Protein AF-A0A1K0FXQ1-F1 (afdb_monomer)

Nearest PDB structures (foldseek):
  3g67-assembly1_A  TM=9.877E-01  e=1.978E-03  Thermotoga maritima
  8c5v-assembly1_I  TM=9.352E-01  e=8.259E-03  Escherichia coli
  3zx6-assembly1_A  TM=5.669E-01  e=1.463E-02  Archaeoglobus fulgidus DSM 4304
  3ja6-assembly1_I  TM=4.164E-01  e=3.504E-03  Escherichia coli
  3ja6-assembly1_H  TM=3.607E-01  e=2.451E-03  Escherichia coli

Structure (mmCIF, N/CA/C/O backbone):
data_AF-A0A1K0FXQ1-F1
#
_entry.id   AF-A0A1K0FXQ1-F1
#
loop_
_atom_site.group_PDB
_atom_site.id
_atom_site.type_symbol
_atom_site.label_atom_id
_atom_site.label_alt_id
_atom_site.label_comp_id
_atom_site.label_asym_id
_atom_site.label_entity_id
_atom_site.label_seq_id
_atom_site.pdbx_PDB_ins_code
_atom_site.Cartn_x
_atom_site.Cartn_y
_atom_site.Cartn_z
_atom_site.occupancy
_atom_site.B_iso_or_equiv
_atom_site.auth_seq_id
_atom_site.auth_comp_id
_atom_site.auth_asym_id
_atom_site.auth_atom_id
_atom_site.pdbx_PDB_model_num
ATOM 1 N N . MET A 1 1 ? -37.624 -3.692 43.901 1.00 57.88 1 MET A N 1
ATOM 2 C CA . MET A 1 1 ? -38.417 -2.688 44.657 1.00 57.88 1 MET A CA 1
ATOM 3 C C . MET A 1 1 ? -39.435 -3.292 45.643 1.00 57.88 1 MET A C 1
ATOM 5 O O . MET A 1 1 ? -40.370 -2.612 46.039 1.00 57.88 1 MET A O 1
ATOM 9 N N . GLN A 1 2 ? -39.241 -4.526 46.125 1.00 66.94 2 GLN A N 1
ATOM 10 C CA . GLN A 1 2 ? -40.142 -5.148 47.111 1.00 66.94 2 GLN A CA 1
ATOM 11 C C . GLN A 1 2 ? -39.728 -4.839 48.566 1.00 66.94 2 GLN A C 1
ATOM 13 O O . GLN A 1 2 ? -40.579 -4.736 49.443 1.00 66.94 2 GLN A O 1
ATOM 18 N N . ILE A 1 3 ? -38.431 -4.598 48.806 1.00 70.50 3 ILE A N 1
ATOM 19 C CA . ILE A 1 3 ? -37.853 -4.360 50.142 1.00 70.50 3 ILE A CA 1
ATOM 20 C C . ILE A 1 3 ? -38.317 -3.025 50.752 1.00 70.50 3 ILE A C 1
ATOM 22 O O . ILE A 1 3 ? -38.667 -2.984 51.924 1.00 70.50 3 ILE A O 1
ATOM 26 N N . ASN A 1 4 ? -38.421 -1.953 49.956 1.00 65.31 4 ASN A N 1
ATOM 27 C CA . ASN A 1 4 ? -38.921 -0.654 50.434 1.00 65.31 4 ASN A CA 1
ATOM 28 C C . ASN A 1 4 ? -40.408 -0.712 50.850 1.00 65.31 4 ASN A C 1
ATOM 30 O O . ASN A 1 4 ? -40.811 -0.063 51.811 1.00 65.31 4 ASN A O 1
ATOM 34 N N . LEU A 1 5 ? -41.215 -1.526 50.158 1.00 73.44 5 LEU A N 1
ATOM 35 C CA . LEU A 1 5 ? -42.615 -1.786 50.522 1.00 73.44 5 LEU A CA 1
ATOM 36 C C . LEU A 1 5 ? -42.730 -2.660 51.781 1.00 73.44 5 LEU A C 1
ATOM 38 O O . LEU A 1 5 ? -43.604 -2.420 52.611 1.00 73.44 5 LEU A O 1
ATOM 42 N N . LEU A 1 6 ? -41.831 -3.634 51.955 1.00 71.94 6 LEU A N 1
ATOM 43 C CA . LEU A 1 6 ? -41.759 -4.458 53.166 1.00 71.94 6 LEU A CA 1
ATOM 44 C C . LEU A 1 6 ? -41.367 -3.633 54.401 1.00 71.94 6 LEU A C 1
ATOM 46 O O . LEU A 1 6 ? -41.993 -3.769 55.449 1.00 71.94 6 LEU A O 1
ATOM 50 N N . ALA A 1 7 ? -40.374 -2.750 54.262 1.00 69.88 7 ALA A N 1
ATOM 51 C CA . ALA A 1 7 ? -39.930 -1.865 55.335 1.00 69.88 7 ALA A CA 1
ATOM 52 C C . ALA A 1 7 ? -41.031 -0.876 55.752 1.00 69.88 7 ALA A C 1
ATOM 54 O O . ALA A 1 7 ? -41.249 -0.667 56.941 1.00 69.88 7 ALA A O 1
ATOM 55 N N . LEU A 1 8 ? -41.790 -0.337 54.789 1.00 70.38 8 LEU A N 1
ATOM 56 C CA . LEU A 1 8 ? -42.931 0.540 55.064 1.00 70.38 8 LEU A CA 1
ATOM 57 C C . LEU A 1 8 ? -44.048 -0.182 55.838 1.00 70.38 8 LEU A C 1
ATOM 59 O O . LEU A 1 8 ? -44.554 0.358 56.821 1.00 70.38 8 LEU A O 1
ATOM 63 N N . ASN A 1 9 ? -44.400 -1.409 55.441 1.00 75.38 9 ASN A N 1
ATOM 64 C CA . ASN A 1 9 ? -45.374 -2.227 56.174 1.00 75.38 9 ASN A CA 1
ATOM 65 C C . ASN A 1 9 ? -44.889 -2.562 57.593 1.00 75.38 9 ASN A C 1
ATOM 67 O O . ASN A 1 9 ? -45.678 -2.517 58.533 1.00 75.38 9 ASN A O 1
ATOM 71 N N . ALA A 1 10 ? -43.590 -2.821 57.775 1.00 75.50 10 ALA A N 1
ATOM 72 C CA . ALA A 1 10 ? -43.004 -3.037 59.096 1.00 75.50 10 ALA A CA 1
ATOM 73 C C . ALA A 1 10 ? -43.068 -1.776 59.977 1.00 75.50 10 ALA A C 1
ATOM 75 O O . ALA A 1 10 ? -43.358 -1.877 61.168 1.00 75.50 10 ALA A O 1
ATOM 76 N N . THR A 1 11 ? -42.868 -0.580 59.409 1.00 72.50 11 THR A N 1
ATOM 77 C CA . THR A 1 11 ? -43.041 0.694 60.128 1.00 72.50 11 THR A CA 1
ATOM 78 C C . THR A 1 11 ? -44.494 0.911 60.568 1.00 72.50 11 THR A C 1
ATOM 80 O O . THR A 1 11 ? -44.731 1.336 61.699 1.00 72.50 11 THR A O 1
ATOM 83 N N . ILE A 1 12 ? -45.468 0.582 59.711 1.00 76.31 12 ILE A N 1
ATOM 84 C CA . ILE A 1 12 ? -46.906 0.688 60.018 1.00 76.31 12 ILE A CA 1
ATOM 85 C C . ILE A 1 12 ? -47.295 -0.269 61.153 1.00 76.31 12 ILE A C 1
ATOM 87 O O . ILE A 1 12 ? -47.936 0.151 62.119 1.00 76.31 12 ILE A O 1
ATOM 91 N N . GLU A 1 13 ? -46.863 -1.530 61.089 1.00 75.81 13 GLU A N 1
ATOM 92 C CA . GLU A 1 13 ? -47.200 -2.522 62.118 1.00 75.81 13 GLU A CA 1
ATOM 93 C C . GLU A 1 13 ? -46.487 -2.232 63.454 1.00 75.81 13 GLU A C 1
ATOM 95 O O . GLU A 1 13 ? -47.050 -2.449 64.526 1.00 75.81 13 GLU A O 1
ATOM 100 N N . SER A 1 14 ? -45.292 -1.630 63.407 1.00 75.75 14 SER A N 1
ATOM 101 C CA . SER A 1 14 ? -44.564 -1.167 64.600 1.00 75.75 14 SER A CA 1
ATOM 102 C C . SER A 1 14 ? -45.274 -0.010 65.309 1.00 75.75 14 SER A C 1
ATOM 104 O O . SER A 1 14 ? -45.338 0.009 66.537 1.00 75.75 14 SER A O 1
ATOM 106 N N . ALA A 1 15 ? -45.853 0.932 64.553 1.00 74.88 15 ALA A N 1
ATOM 107 C CA . ALA A 1 15 ? -46.640 2.034 65.112 1.00 74.88 15 ALA A CA 1
ATOM 108 C C . ALA A 1 15 ? -47.918 1.535 65.809 1.00 74.88 15 ALA A C 1
ATOM 110 O O . ALA A 1 15 ? -48.363 2.115 66.799 1.00 74.88 15 ALA A O 1
ATOM 111 N N . ARG A 1 16 ? -48.480 0.421 65.327 1.00 79.06 16 ARG A N 1
ATOM 112 C CA . ARG A 1 16 ? -49.670 -0.227 65.889 1.00 79.06 16 ARG A CA 1
ATOM 113 C C . ARG A 1 16 ? -49.392 -0.971 67.205 1.00 79.06 16 ARG A C 1
ATOM 115 O O . ARG A 1 16 ? -50.307 -1.124 68.009 1.00 79.06 16 ARG A O 1
ATOM 122 N N . ALA A 1 17 ? -48.147 -1.394 67.443 1.00 79.50 17 ALA A N 1
ATOM 123 C CA . ALA A 1 17 ? -47.717 -2.138 68.634 1.00 79.50 17 ALA A CA 1
ATOM 124 C C . ALA A 1 17 ? -47.301 -1.259 69.841 1.00 79.50 17 ALA A C 1
ATOM 126 O O . ALA A 1 17 ? -47.033 -1.788 70.922 1.00 79.50 17 ALA A O 1
ATOM 127 N N . GLY A 1 18 ? -47.248 0.072 69.696 1.00 75.81 18 GLY A N 1
ATOM 128 C CA . GLY A 1 18 ? -46.920 0.994 70.795 1.00 75.81 18 GLY A CA 1
ATOM 129 C C . GLY A 1 18 ? -45.479 0.851 71.320 1.00 75.81 18 GLY A C 1
ATOM 130 O O . GLY A 1 18 ? -44.543 0.691 70.541 1.00 75.81 18 GLY A O 1
ATOM 131 N N . GLU A 1 19 ? -45.278 0.907 72.645 1.00 73.25 19 GLU A N 1
ATOM 132 C CA . GLU A 1 19 ? -43.952 0.803 73.301 1.00 73.25 19 GLU A CA 1
ATOM 133 C C . GLU A 1 19 ? -43.181 -0.478 72.924 1.00 73.25 19 GLU A C 1
ATOM 135 O O . GLU A 1 19 ? -41.965 -0.430 72.741 1.00 73.25 19 GLU A O 1
ATOM 140 N N . ALA A 1 20 ? -43.880 -1.602 72.722 1.00 71.12 20 ALA A N 1
ATOM 141 C CA . ALA A 1 20 ? -43.274 -2.881 72.340 1.00 71.12 20 ALA A CA 1
ATOM 142 C C . ALA A 1 20 ? -42.724 -2.895 70.895 1.00 71.12 20 ALA A C 1
ATOM 144 O O . ALA A 1 20 ? -41.874 -3.721 70.566 1.00 71.12 20 ALA A O 1
ATOM 145 N N . GLY A 1 21 ? -43.180 -1.977 70.032 1.00 76.44 21 GLY A N 1
ATOM 146 C CA . GLY A 1 21 ? -42.799 -1.890 68.617 1.00 76.44 21 GLY A CA 1
ATOM 147 C C . GLY A 1 21 ? -41.579 -1.012 68.323 1.00 76.44 21 GLY A C 1
ATOM 148 O O . GLY A 1 21 ? -41.099 -1.007 67.190 1.00 76.44 21 GLY A O 1
ATOM 149 N N . LYS A 1 22 ? -41.038 -0.281 69.311 1.00 78.31 22 LYS A N 1
ATOM 150 C CA . LYS A 1 22 ? -39.928 0.673 69.099 1.00 78.31 22 LYS A CA 1
ATOM 151 C C . LYS A 1 22 ? -38.672 0.026 68.501 1.00 78.31 22 LYS A C 1
ATOM 153 O O . LYS A 1 22 ? -38.066 0.610 67.611 1.00 78.31 22 LYS A O 1
ATOM 158 N N . GLY A 1 23 ? -38.311 -1.184 68.937 1.00 81.56 23 GLY A N 1
ATOM 159 C CA . GLY A 1 23 ? -37.171 -1.923 68.375 1.00 81.56 23 GLY A CA 1
ATOM 160 C C . GLY A 1 23 ? -37.392 -2.349 66.919 1.00 81.56 23 GLY A C 1
ATOM 161 O O . GLY A 1 23 ? -36.501 -2.202 66.089 1.00 81.56 23 GLY A O 1
ATOM 162 N N . PHE A 1 24 ? -38.608 -2.791 66.580 1.00 81.56 24 PHE A N 1
ATOM 163 C CA . PHE A 1 24 ? -38.982 -3.127 65.202 1.00 81.56 24 PHE A CA 1
ATOM 164 C C . PHE A 1 24 ? -39.010 -1.896 64.286 1.00 81.56 24 PHE A C 1
ATOM 166 O O . PHE A 1 24 ? -38.617 -1.995 63.125 1.00 81.56 24 PHE A O 1
ATOM 173 N N . ALA A 1 25 ? -39.398 -0.729 64.807 1.00 80.25 25 ALA A N 1
ATOM 174 C CA . ALA A 1 25 ? -39.376 0.522 64.055 1.00 80.25 25 ALA A CA 1
ATOM 175 C C . ALA A 1 25 ? -37.948 0.954 63.669 1.00 80.25 25 ALA A C 1
ATOM 177 O O . ALA A 1 25 ? -37.746 1.422 62.550 1.00 80.25 25 ALA A O 1
ATOM 178 N N . VAL A 1 26 ? -36.962 0.763 64.558 1.00 84.56 26 VAL A N 1
ATOM 179 C CA . VAL A 1 26 ? -35.542 1.060 64.275 1.00 84.56 26 VAL A CA 1
ATOM 180 C C . VAL A 1 26 ? -35.000 0.131 63.190 1.00 84.56 26 VAL A C 1
ATOM 182 O O . VAL A 1 26 ? -34.473 0.610 62.189 1.00 84.56 26 VAL A O 1
ATOM 185 N N . VAL A 1 27 ? -35.223 -1.180 63.324 1.00 85.94 27 VAL A N 1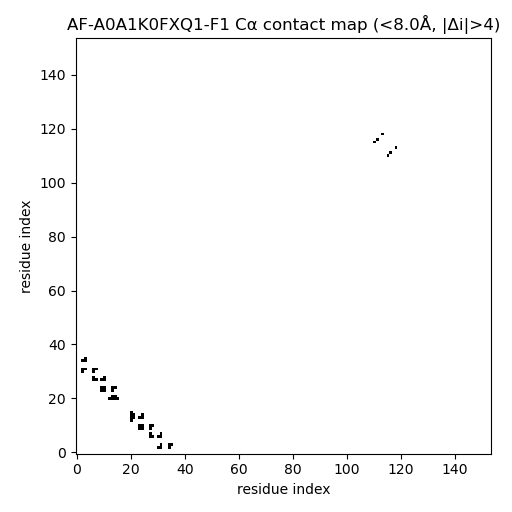
ATOM 186 C CA . VAL A 1 27 ? -34.780 -2.171 62.327 1.00 85.94 27 VAL A CA 1
ATOM 187 C C . VAL A 1 27 ? -35.447 -1.930 60.967 1.00 85.94 27 VAL A C 1
ATOM 189 O O . VAL A 1 27 ? -34.799 -2.028 59.929 1.00 85.94 27 VAL A O 1
ATOM 192 N N . ALA A 1 28 ? -36.731 -1.560 60.939 1.00 83.81 28 ALA A N 1
ATOM 193 C CA . ALA A 1 28 ? -37.415 -1.200 59.695 1.00 83.81 28 ALA A CA 1
ATOM 194 C C . ALA A 1 28 ? -36.804 0.049 59.028 1.00 83.81 28 ALA A C 1
ATOM 196 O O . ALA A 1 28 ? -36.741 0.117 57.799 1.00 83.81 28 ALA A O 1
ATOM 197 N N . GLY A 1 29 ? -36.338 1.018 59.825 1.00 85.25 29 GLY A N 1
ATOM 198 C CA . GLY A 1 29 ? -35.603 2.193 59.355 1.00 85.25 29 GLY A CA 1
ATOM 199 C C . GLY A 1 29 ? -34.253 1.833 58.731 1.00 85.25 29 GLY A C 1
ATOM 200 O O . GLY A 1 29 ? -34.004 2.207 57.587 1.00 85.25 29 GLY A O 1
ATOM 201 N N . GLU A 1 30 ? -33.439 1.034 59.425 1.00 86.06 30 GLU A N 1
ATOM 202 C CA . GLU A 1 30 ? -32.137 0.563 58.923 1.00 86.06 30 GLU A CA 1
ATOM 203 C C . GLU A 1 30 ? -32.282 -0.271 57.642 1.00 86.06 30 GLU A C 1
ATOM 205 O O . GLU A 1 30 ? -31.549 -0.071 56.676 1.00 86.06 30 GLU A O 1
ATOM 210 N N . VAL A 1 31 ? -33.277 -1.165 57.576 1.00 88.62 31 VAL A N 1
ATOM 211 C CA . VAL A 1 31 ? -33.562 -1.955 56.364 1.00 88.62 31 VAL A CA 1
ATOM 212 C C . VAL A 1 31 ? -33.968 -1.053 55.196 1.00 88.62 31 VAL A C 1
ATOM 214 O O . VAL A 1 31 ? -33.604 -1.321 54.049 1.00 88.62 31 VAL A O 1
ATOM 217 N N . LYS A 1 32 ? -34.713 0.027 55.460 1.00 83.62 32 LYS A N 1
ATOM 218 C CA . LYS A 1 32 ? -35.093 1.003 54.434 1.00 83.62 32 LYS A CA 1
ATOM 219 C C . LYS A 1 32 ? -33.883 1.787 53.926 1.00 83.62 32 LYS A C 1
ATOM 221 O O . LYS A 1 32 ? -33.754 1.941 52.712 1.00 83.62 32 LYS A O 1
ATOM 226 N N . GLU A 1 33 ? -33.015 2.259 54.816 1.00 88.81 33 GLU A N 1
ATOM 227 C CA . GLU A 1 33 ? -31.773 2.946 54.441 1.00 88.81 33 GLU A CA 1
ATOM 228 C C . GLU A 1 33 ? -30.855 2.032 53.628 1.00 88.81 33 GLU A C 1
ATOM 230 O O . GLU A 1 33 ? -30.458 2.401 52.522 1.00 88.81 33 GLU A O 1
ATOM 235 N N . LEU A 1 34 ? -30.629 0.798 54.086 1.00 91.75 34 LEU A N 1
ATOM 236 C CA . LEU A 1 34 ? -29.814 -0.183 53.369 1.00 91.75 34 LEU A CA 1
ATOM 237 C C . LEU A 1 34 ? -30.390 -0.500 51.979 1.00 91.75 34 LEU A C 1
ATOM 239 O O . LEU A 1 34 ? -29.653 -0.635 51.000 1.00 91.75 34 LEU A O 1
ATOM 243 N N . ALA A 1 35 ? -31.718 -0.584 51.855 1.00 87.94 35 ALA A N 1
ATOM 244 C CA . ALA A 1 35 ? -32.376 -0.781 50.567 1.00 87.94 35 ALA A CA 1
ATOM 245 C C . ALA A 1 35 ? -32.198 0.421 49.624 1.00 87.94 35 ALA A C 1
ATOM 247 O O . ALA A 1 35 ? -32.049 0.230 48.415 1.00 87.94 35 ALA A O 1
ATOM 248 N N . GLN A 1 36 ? -32.214 1.649 50.152 1.00 89.56 36 GLN A N 1
ATOM 249 C CA . GLN A 1 36 ? -31.959 2.865 49.374 1.00 89.56 36 GLN A CA 1
ATOM 250 C C . GLN A 1 36 ? -30.496 2.958 48.929 1.00 89.56 36 GLN A C 1
ATOM 252 O O . GLN A 1 36 ? -30.235 3.304 47.776 1.00 89.56 36 GLN A O 1
ATOM 257 N N . GLU A 1 37 ? -29.555 2.609 49.803 1.00 94.31 37 GLU A N 1
ATOM 258 C CA . GLU A 1 37 ? -28.127 2.556 49.486 1.00 94.31 37 GLU A CA 1
ATOM 259 C C . GLU A 1 37 ? -27.835 1.494 48.420 1.00 94.31 37 GLU A C 1
ATOM 261 O O . GLU A 1 37 ? -27.213 1.790 47.402 1.00 94.31 37 GLU A O 1
ATOM 266 N N . THR A 1 38 ? -28.406 0.296 48.573 1.00 92.94 38 THR A N 1
ATOM 267 C CA . THR A 1 38 ? -28.309 -0.779 47.573 1.00 92.94 38 THR A CA 1
ATOM 268 C C . THR A 1 38 ? -28.879 -0.339 46.222 1.00 92.94 38 THR A C 1
ATOM 270 O O . THR A 1 38 ? -28.297 -0.628 45.175 1.00 92.94 38 THR A O 1
ATOM 273 N N . ALA A 1 39 ? -30.009 0.378 46.216 1.00 91.88 39 ALA A N 1
ATOM 274 C CA . ALA A 1 39 ? -30.616 0.886 44.987 1.00 91.88 39 ALA A CA 1
ATOM 275 C C . ALA A 1 39 ? -29.728 1.925 44.284 1.00 91.88 39 ALA A C 1
ATOM 277 O O . ALA A 1 39 ? -29.606 1.875 43.061 1.00 91.88 39 ALA A O 1
ATOM 278 N N . ARG A 1 40 ? -29.082 2.825 45.040 1.00 94.50 40 ARG A N 1
ATOM 279 C CA . ARG A 1 40 ? -28.104 3.780 44.492 1.00 94.50 40 ARG A CA 1
ATOM 280 C C . ARG A 1 40 ? -26.883 3.072 43.922 1.00 94.50 40 ARG A C 1
ATOM 282 O O . ARG A 1 40 ? -26.588 3.265 42.752 1.00 94.50 40 ARG A O 1
ATOM 289 N N . ALA A 1 41 ? -26.259 2.182 44.692 1.00 95.88 41 ALA A N 1
ATOM 290 C CA . ALA A 1 41 ? -25.105 1.416 44.227 1.00 95.88 41 ALA A CA 1
ATOM 291 C C . ALA A 1 41 ? -25.428 0.608 42.956 1.00 95.88 41 ALA A C 1
ATOM 293 O O . ALA A 1 41 ? -24.632 0.558 42.024 1.00 95.88 41 ALA A O 1
ATOM 294 N N . THR A 1 42 ? -26.630 0.025 42.875 1.00 96.06 42 THR A N 1
ATOM 295 C CA . THR A 1 42 ? -27.089 -0.674 41.664 1.00 96.06 42 THR A CA 1
ATOM 296 C C . THR A 1 42 ? -27.228 0.282 40.477 1.00 96.06 42 THR A C 1
ATOM 298 O O . THR A 1 42 ? -26.836 -0.072 39.367 1.00 96.06 42 THR A O 1
ATOM 301 N N . ALA A 1 43 ? -27.769 1.486 40.685 1.00 96.31 43 ALA A N 1
ATOM 302 C CA . ALA A 1 43 ? -27.887 2.492 39.630 1.00 96.31 43 ALA A CA 1
ATOM 303 C C . ALA A 1 43 ? -26.512 2.950 39.117 1.00 96.31 43 ALA A C 1
ATOM 305 O O . ALA A 1 43 ? -26.324 3.062 37.906 1.00 96.31 43 ALA A O 1
ATOM 306 N N . ASP A 1 44 ? -25.545 3.130 40.018 1.00 97.94 44 ASP A N 1
ATOM 307 C CA . ASP A 1 44 ? -24.171 3.497 39.668 1.00 97.94 44 ASP A CA 1
ATOM 308 C C . ASP A 1 44 ? -23.483 2.383 38.864 1.00 97.94 44 ASP A C 1
ATOM 310 O O . ASP A 1 44 ? -22.875 2.652 37.827 1.00 97.94 44 ASP A O 1
ATOM 314 N N . ILE A 1 45 ? -23.653 1.117 39.268 1.00 97.69 45 ILE A N 1
ATOM 315 C CA . ILE A 1 45 ? -23.151 -0.043 38.514 1.00 97.69 45 ILE A CA 1
ATOM 316 C C . ILE A 1 45 ? -23.760 -0.079 37.109 1.00 97.69 45 ILE A C 1
ATOM 318 O O . ILE A 1 45 ? -23.038 -0.286 36.136 1.00 97.69 45 ILE A O 1
ATOM 322 N N . VAL A 1 46 ? -25.071 0.145 36.974 1.00 98.12 46 VAL A N 1
ATOM 323 C CA . VAL A 1 46 ? -25.738 0.182 35.661 1.00 98.12 46 VAL A CA 1
ATOM 324 C C . VAL A 1 46 ? -25.168 1.301 34.790 1.00 98.12 46 VAL A C 1
ATOM 326 O O . VAL A 1 46 ? -24.872 1.071 33.618 1.00 98.12 46 VAL A O 1
ATOM 329 N N . ALA A 1 47 ? -24.966 2.495 35.352 1.00 98.12 47 ALA A N 1
ATOM 330 C CA . ALA A 1 47 ? -24.357 3.606 34.628 1.00 98.12 47 ALA A CA 1
ATOM 331 C C . ALA A 1 47 ? -22.936 3.262 34.155 1.00 98.12 47 ALA A C 1
ATOM 333 O O . ALA A 1 47 ? -22.587 3.517 33.002 1.00 98.12 47 ALA A O 1
ATOM 334 N N . GLN A 1 48 ? -22.140 2.621 35.011 1.00 98.31 48 GLN A N 1
ATOM 335 C CA . GLN A 1 48 ? -20.774 2.230 34.683 1.00 98.31 48 GLN A CA 1
ATOM 336 C C . GLN A 1 48 ? -20.716 1.125 33.621 1.00 98.31 48 GLN A C 1
ATOM 338 O O . GLN A 1 48 ? -19.896 1.196 32.708 1.00 98.31 48 GLN A O 1
ATOM 343 N N . VAL A 1 49 ? -21.619 0.143 33.677 1.00 98.25 49 VAL A N 1
ATOM 344 C CA . VAL A 1 49 ? -21.750 -0.889 32.638 1.00 98.25 49 VAL A CA 1
ATOM 345 C C . VAL A 1 49 ? -22.125 -0.267 31.292 1.00 98.25 49 VAL A C 1
ATOM 347 O O . VAL A 1 49 ? -21.519 -0.617 30.281 1.00 98.25 49 VAL A O 1
ATOM 350 N N . ASN A 1 50 ? -23.059 0.687 31.264 1.00 98.50 50 ASN A N 1
ATOM 351 C CA . ASN A 1 50 ? -23.442 1.376 30.028 1.00 98.50 50 ASN A CA 1
ATOM 352 C C . ASN A 1 50 ? -22.273 2.171 29.423 1.00 98.50 50 ASN A C 1
ATOM 354 O O . ASN A 1 50 ? -22.089 2.167 28.203 1.00 98.50 50 ASN A O 1
ATOM 358 N N . ALA A 1 51 ? -21.461 2.823 30.262 1.00 98.44 51 ALA A N 1
ATOM 359 C CA . ALA A 1 51 ? -20.254 3.515 29.815 1.00 98.44 51 ALA A CA 1
ATOM 360 C C . ALA A 1 51 ? -19.240 2.533 29.204 1.00 98.44 51 ALA A C 1
ATOM 362 O O . ALA A 1 51 ? -18.810 2.726 28.071 1.00 98.44 51 ALA A O 1
ATOM 363 N N . ILE A 1 52 ? -18.954 1.419 29.890 1.00 98.19 52 ILE A N 1
ATOM 364 C CA . ILE A 1 52 ? -18.054 0.366 29.386 1.00 98.19 52 ILE A CA 1
ATOM 365 C C . ILE A 1 52 ? -18.547 -0.193 28.046 1.00 98.19 52 ILE A C 1
ATOM 367 O O . ILE A 1 52 ? -17.749 -0.403 27.134 1.00 98.19 52 ILE A O 1
ATOM 371 N N . GLN A 1 53 ? -19.852 -0.438 27.906 1.00 98.31 53 GLN A N 1
ATOM 372 C CA . GLN A 1 53 ? -20.437 -0.929 26.656 1.00 98.31 53 GLN A CA 1
ATOM 373 C C . GLN A 1 53 ? -20.282 0.080 25.514 1.00 98.31 53 GLN A C 1
ATOM 375 O O . GLN A 1 53 ? -19.937 -0.313 24.401 1.00 98.31 53 GLN A O 1
ATOM 380 N N . THR A 1 54 ? -20.484 1.368 25.798 1.00 98.50 54 THR A N 1
ATOM 381 C CA . THR A 1 54 ? -20.298 2.451 24.822 1.00 98.50 54 THR A CA 1
ATOM 382 C C . THR A 1 54 ? -18.843 2.528 24.364 1.00 98.50 54 THR A C 1
ATOM 384 O O . THR A 1 54 ? -18.574 2.507 23.163 1.00 98.50 54 THR A O 1
ATOM 387 N N . ASP A 1 55 ? -17.900 2.525 25.308 1.00 98.38 55 ASP A N 1
ATOM 388 C CA . ASP A 1 55 ? -16.465 2.574 25.012 1.00 98.38 55 ASP A CA 1
ATOM 389 C C . ASP A 1 55 ? -16.006 1.335 24.232 1.00 98.38 55 ASP A C 1
ATOM 391 O O . ASP A 1 55 ? -15.220 1.433 23.288 1.00 98.38 55 ASP A O 1
ATOM 395 N N . THR A 1 56 ? -16.546 0.162 24.575 1.00 98.38 56 THR A N 1
ATOM 396 C CA . THR A 1 56 ? -16.278 -1.086 23.848 1.00 98.38 56 THR A CA 1
ATOM 397 C C . THR A 1 56 ? -16.799 -1.010 22.413 1.00 98.38 56 THR A C 1
ATOM 399 O O . THR A 1 56 ? -16.094 -1.420 21.493 1.00 98.38 56 THR A O 1
ATOM 402 N N . GLY A 1 57 ? -17.992 -0.447 22.196 1.00 98.44 57 GLY A N 1
ATOM 403 C CA . GLY A 1 57 ? -18.534 -0.209 20.856 1.00 98.44 57 GLY A CA 1
ATOM 404 C C . GLY A 1 57 ? -17.629 0.700 20.022 1.00 98.44 57 GLY A C 1
ATOM 405 O O . GLY A 1 57 ? -17.250 0.342 18.909 1.00 98.44 57 GLY A O 1
ATOM 406 N N . ALA A 1 58 ? -17.182 1.818 20.598 1.00 98.25 58 ALA A N 1
ATOM 407 C CA . ALA A 1 58 ? -16.251 2.731 19.936 1.00 98.25 58 ALA A CA 1
ATOM 408 C C . ALA A 1 58 ? -14.902 2.062 19.596 1.00 98.25 58 ALA A C 1
ATOM 410 O O . ALA A 1 58 ? -14.315 2.330 18.542 1.00 98.25 58 ALA A O 1
ATOM 411 N N . ALA A 1 59 ? -14.411 1.169 20.462 1.00 98.38 59 ALA A N 1
ATOM 412 C CA . ALA A 1 59 ? -13.204 0.389 20.201 1.00 98.38 59 ALA A CA 1
ATOM 413 C C . ALA A 1 59 ? -13.387 -0.588 19.026 1.00 98.38 59 ALA A C 1
ATOM 415 O O . ALA A 1 59 ? -12.503 -0.678 18.172 1.00 98.38 59 ALA A O 1
ATOM 416 N N . VAL A 1 60 ? -14.534 -1.274 18.945 1.00 98.56 60 VAL A N 1
ATOM 417 C CA . VAL A 1 60 ? -14.870 -2.166 17.821 1.00 98.56 60 VAL A CA 1
ATOM 418 C C . VAL A 1 60 ? -14.909 -1.391 16.505 1.00 98.56 60 VAL A C 1
ATOM 420 O O . VAL A 1 60 ? -14.228 -1.784 15.561 1.00 98.56 60 VAL A O 1
ATOM 423 N N . GLU A 1 61 ? -15.587 -0.242 16.458 1.00 98.50 61 GLU A N 1
ATOM 424 C CA . GLU A 1 61 ? -15.595 0.618 15.264 1.00 98.50 61 GLU A CA 1
ATOM 425 C C . GLU A 1 61 ? -14.180 1.078 14.872 1.00 98.50 61 GLU A C 1
ATOM 427 O O . GLU A 1 61 ? -13.841 1.192 13.692 1.00 98.50 61 GLU A O 1
ATOM 432 N N . GLY A 1 62 ? -13.324 1.353 15.861 1.00 98.50 62 GLY A N 1
ATOM 433 C CA . GLY A 1 62 ? -11.914 1.665 15.635 1.00 98.50 62 GLY A CA 1
ATOM 434 C C . GLY A 1 62 ? -11.160 0.524 14.952 1.00 98.50 62 GLY A C 1
ATOM 435 O O . GLY A 1 62 ? -10.433 0.763 13.986 1.00 98.50 62 GLY A O 1
ATOM 436 N N . ILE A 1 63 ? -11.364 -0.709 15.415 1.00 98.06 63 ILE A N 1
ATOM 437 C CA . ILE A 1 63 ? -10.756 -1.913 14.835 1.00 98.06 63 ILE A CA 1
ATOM 438 C C . ILE A 1 63 ? -11.271 -2.156 13.411 1.00 98.06 63 ILE A C 1
ATOM 440 O O . ILE A 1 63 ? -10.473 -2.464 12.527 1.00 98.06 63 ILE A O 1
ATOM 444 N N . GLU A 1 64 ? -12.565 -1.964 13.155 1.00 98.50 64 GLU A N 1
ATOM 445 C CA . GLU A 1 64 ? -13.144 -2.095 11.812 1.00 98.50 64 GLU A CA 1
ATOM 446 C C . GLU A 1 64 ? -12.522 -1.102 10.822 1.00 98.50 64 GLU A C 1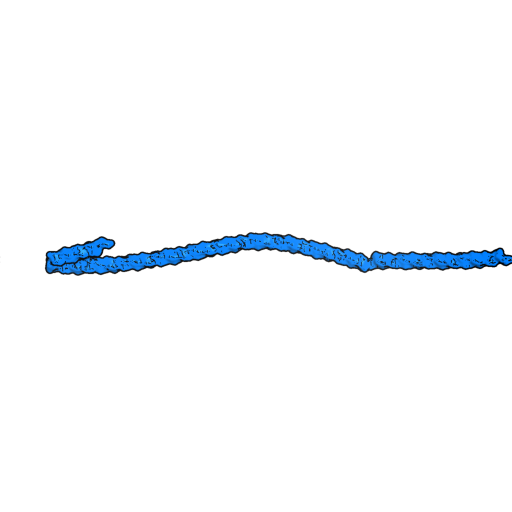
ATOM 448 O O . GLU A 1 64 ? -12.137 -1.486 9.714 1.00 98.50 64 GLU A O 1
ATOM 453 N N . ARG A 1 65 ? -12.327 0.159 11.237 1.00 98.44 65 ARG A N 1
ATOM 454 C CA . ARG A 1 65 ? -11.625 1.162 10.418 1.00 98.44 65 ARG A CA 1
ATOM 455 C C . ARG A 1 65 ? -10.179 0.765 10.130 1.00 98.44 65 ARG A C 1
ATOM 457 O O . ARG A 1 65 ? -9.729 0.913 8.997 1.00 98.44 65 ARG A O 1
ATOM 464 N N . ILE A 1 66 ? -9.456 0.241 11.123 1.00 98.00 66 ILE A N 1
ATOM 465 C CA . ILE A 1 66 ? -8.091 -0.274 10.921 1.00 98.00 66 ILE A CA 1
ATOM 466 C C . ILE A 1 66 ? -8.103 -1.419 9.901 1.00 98.00 66 ILE A C 1
ATOM 468 O O . ILE A 1 66 ? -7.277 -1.432 8.990 1.00 98.00 66 ILE A O 1
ATOM 472 N N . GLY A 1 67 ? -9.060 -2.345 10.008 1.00 98.31 67 GLY A N 1
ATOM 473 C CA . GLY A 1 67 ? -9.229 -3.442 9.055 1.00 98.31 67 GLY A CA 1
ATOM 474 C C . GLY A 1 67 ? -9.445 -2.954 7.621 1.00 98.31 67 GLY A C 1
ATOM 475 O O . GLY A 1 67 ? -8.807 -3.464 6.700 1.00 98.31 67 GLY A O 1
ATOM 476 N N . ALA A 1 68 ? -10.274 -1.923 7.431 1.00 98.25 68 ALA A N 1
ATOM 477 C CA . ALA A 1 68 ? -10.497 -1.314 6.121 1.00 98.25 68 ALA A CA 1
ATOM 478 C C . ALA A 1 68 ? -9.210 -0.709 5.531 1.00 98.25 68 ALA A C 1
ATOM 480 O O . ALA A 1 68 ? -8.879 -0.982 4.378 1.00 98.25 68 ALA A O 1
ATOM 481 N N . VAL A 1 69 ? -8.444 0.039 6.334 1.00 98.19 69 VAL A N 1
ATOM 482 C CA . VAL A 1 69 ? -7.160 0.627 5.909 1.00 98.19 69 VAL A CA 1
ATOM 483 C C . VAL A 1 69 ? -6.147 -0.458 5.534 1.00 98.19 69 VAL A C 1
ATOM 485 O O . VAL A 1 69 ? -5.469 -0.350 4.516 1.00 98.19 69 VAL A O 1
ATOM 488 N N . VAL A 1 70 ? -6.058 -1.539 6.313 1.00 97.69 70 VAL A N 1
ATOM 489 C CA . VAL A 1 70 ? -5.184 -2.681 5.990 1.00 97.69 70 VAL A CA 1
ATOM 490 C C . VAL A 1 70 ? -5.600 -3.347 4.672 1.00 97.69 70 VAL A C 1
ATOM 492 O O . VAL A 1 70 ? -4.737 -3.718 3.874 1.00 97.69 70 VAL A O 1
ATOM 495 N N . GLY A 1 71 ? -6.905 -3.462 4.411 1.00 97.81 71 GLY A N 1
ATOM 496 C CA . GLY A 1 71 ? -7.427 -3.951 3.134 1.00 97.81 71 GLY A CA 1
ATOM 497 C C . GLY A 1 71 ? -7.033 -3.060 1.951 1.00 97.81 71 GLY A C 1
ATOM 498 O O . GLY A 1 71 ? -6.599 -3.564 0.915 1.00 97.81 71 GLY A O 1
ATOM 499 N N . GLU A 1 72 ? -7.108 -1.739 2.117 1.00 97.94 72 GLU A N 1
ATOM 500 C CA . GLU A 1 72 ? -6.674 -0.778 1.097 1.00 97.94 72 GLU A CA 1
ATOM 501 C C . GLU A 1 72 ? -5.168 -0.890 0.811 1.00 97.94 72 GLU A C 1
ATOM 503 O O . GLU A 1 72 ? -4.765 -0.972 -0.352 1.00 97.94 72 GLU A O 1
ATOM 508 N N . ILE A 1 73 ? -4.340 -0.995 1.858 1.00 97.44 73 ILE A N 1
ATOM 509 C CA . ILE A 1 73 ? -2.891 -1.212 1.729 1.00 97.44 73 ILE A CA 1
ATOM 510 C C . ILE A 1 73 ? -2.604 -2.490 0.931 1.00 97.44 73 ILE A C 1
ATOM 512 O O . ILE A 1 73 ? -1.729 -2.491 0.066 1.00 97.44 73 ILE A O 1
ATOM 516 N N . ASN A 1 74 ? -3.339 -3.577 1.186 1.00 95.94 74 ASN A N 1
ATOM 517 C CA . ASN A 1 74 ? -3.160 -4.833 0.458 1.00 95.94 74 ASN A CA 1
ATOM 518 C C . ASN A 1 74 ? -3.463 -4.677 -1.044 1.00 95.94 74 ASN A C 1
ATOM 520 O O . ASN A 1 74 ? -2.675 -5.118 -1.879 1.00 95.94 74 ASN A O 1
ATOM 524 N N . SER A 1 75 ? -4.546 -3.979 -1.391 1.00 96.06 75 SER A N 1
ATOM 525 C CA . SER A 1 75 ? -4.894 -3.676 -2.786 1.00 96.06 75 SER A CA 1
ATOM 526 C C . SER A 1 75 ? -3.813 -2.837 -3.488 1.00 96.06 75 SER A C 1
ATOM 528 O O . SER A 1 75 ? -3.396 -3.134 -4.613 1.00 96.06 75 SER A O 1
ATOM 530 N N . GLN A 1 76 ? -3.280 -1.823 -2.800 1.00 96.25 76 GLN A N 1
ATOM 531 C CA . GLN A 1 76 ? -2.190 -0.995 -3.324 1.00 96.25 76 GLN A CA 1
ATOM 532 C C . GLN A 1 76 ? -0.899 -1.803 -3.526 1.00 96.25 76 GLN A C 1
ATOM 534 O O . GLN A 1 76 ? -0.227 -1.632 -4.540 1.00 96.25 76 GLN A O 1
ATOM 539 N N . GLN A 1 77 ? -0.575 -2.728 -2.616 1.00 96.50 77 GLN A N 1
ATOM 540 C CA . GLN A 1 77 ? 0.586 -3.620 -2.738 1.00 96.50 77 GLN A CA 1
ATOM 541 C C . GLN A 1 77 ? 0.523 -4.494 -3.999 1.00 96.50 77 GLN A C 1
ATOM 543 O O . GLN A 1 77 ? 1.540 -4.650 -4.671 1.00 96.50 77 GLN A O 1
ATOM 548 N N . VAL A 1 78 ? -0.658 -5.001 -4.374 1.00 96.62 78 VAL A N 1
ATOM 549 C CA . VAL A 1 78 ? -0.843 -5.748 -5.635 1.00 96.62 78 VAL A CA 1
ATOM 550 C C . VAL A 1 78 ? -0.529 -4.868 -6.848 1.00 96.62 78 VAL A C 1
ATOM 552 O O . VAL A 1 78 ? 0.156 -5.304 -7.772 1.00 96.62 78 VAL A O 1
ATOM 555 N N . THR A 1 79 ? -0.972 -3.610 -6.825 1.00 96.88 79 THR A N 1
ATOM 556 C CA . THR A 1 79 ? -0.704 -2.648 -7.908 1.00 96.88 79 THR A CA 1
ATOM 557 C C . THR A 1 79 ? 0.784 -2.300 -7.994 1.00 96.88 79 THR A C 1
ATOM 559 O O . THR A 1 79 ? 1.351 -2.265 -9.084 1.00 96.88 79 THR A O 1
ATOM 562 N N . ILE A 1 80 ? 1.441 -2.090 -6.849 1.00 96.50 80 ILE A N 1
ATOM 563 C CA . ILE A 1 80 ? 2.886 -1.834 -6.779 1.00 96.50 80 ILE A CA 1
ATOM 564 C C . ILE A 1 80 ? 3.668 -3.036 -7.316 1.00 96.50 80 ILE A C 1
ATOM 566 O O . ILE A 1 80 ? 4.595 -2.847 -8.097 1.00 96.50 80 ILE A O 1
ATOM 570 N N . ALA A 1 81 ? 3.292 -4.261 -6.943 1.00 97.06 81 ALA A N 1
ATOM 571 C CA . ALA A 1 81 ? 3.953 -5.468 -7.433 1.00 97.06 81 ALA A CA 1
ATOM 572 C C . ALA A 1 81 ? 3.874 -5.578 -8.964 1.00 97.06 81 ALA A C 1
ATOM 574 O O . ALA A 1 81 ? 4.897 -5.807 -9.608 1.00 97.06 81 ALA A O 1
ATOM 575 N N . ALA A 1 82 ? 2.697 -5.326 -9.546 1.00 97.00 82 ALA A N 1
ATOM 576 C CA . ALA A 1 82 ? 2.524 -5.298 -10.997 1.00 97.00 82 ALA A CA 1
ATOM 577 C C . ALA A 1 82 ? 3.397 -4.217 -11.665 1.00 97.00 82 ALA A C 1
ATOM 579 O O . ALA A 1 82 ? 4.081 -4.495 -12.649 1.00 97.00 82 ALA A O 1
ATOM 580 N N . ALA A 1 83 ? 3.442 -3.009 -11.094 1.00 97.56 83 ALA A N 1
ATOM 581 C CA . ALA A 1 83 ? 4.276 -1.920 -11.604 1.00 97.56 83 ALA A CA 1
ATOM 582 C C . ALA A 1 83 ? 5.781 -2.243 -11.536 1.00 97.56 83 ALA A C 1
ATOM 584 O O . ALA A 1 83 ? 6.534 -1.903 -12.447 1.00 97.56 83 ALA A O 1
ATOM 585 N N . VAL A 1 84 ? 6.236 -2.926 -10.480 1.00 98.06 84 VAL A N 1
ATOM 586 C CA . VAL A 1 84 ? 7.637 -3.363 -10.335 1.00 98.06 84 VAL A CA 1
ATOM 587 C C . VAL A 1 84 ? 8.003 -4.430 -11.374 1.00 98.06 84 VAL A C 1
ATOM 589 O O . VAL A 1 84 ? 9.119 -4.422 -11.907 1.00 98.06 84 VAL A O 1
ATOM 592 N N . GLU A 1 85 ? 7.079 -5.333 -11.698 1.00 97.31 85 GLU A N 1
ATOM 593 C CA . GLU A 1 85 ? 7.279 -6.339 -12.744 1.00 97.31 85 GLU A CA 1
ATOM 594 C C . GLU A 1 85 ? 7.369 -5.686 -14.135 1.00 97.31 85 GLU A C 1
ATOM 596 O O . GLU A 1 85 ? 8.318 -5.944 -14.880 1.00 97.31 85 GLU A O 1
ATOM 601 N N . GLU A 1 86 ? 6.477 -4.740 -14.444 1.00 97.94 86 GLU A N 1
ATOM 602 C CA . GLU A 1 86 ? 6.524 -3.940 -15.677 1.00 97.94 86 GLU A CA 1
ATOM 603 C C . GLU A 1 86 ? 7.820 -3.117 -15.789 1.00 97.94 86 GLU A C 1
ATOM 605 O O . GLU A 1 86 ? 8.476 -3.086 -16.839 1.00 97.94 86 GLU A O 1
ATOM 610 N N . GLN A 1 87 ? 8.255 -2.500 -14.688 1.00 97.56 87 GLN A N 1
ATOM 611 C CA . GLN A 1 87 ? 9.512 -1.756 -14.634 1.00 97.56 87 GLN A CA 1
ATOM 612 C C . GLN A 1 87 ? 10.723 -2.661 -14.905 1.00 97.56 87 GLN A C 1
ATOM 614 O O . GLN A 1 87 ? 11.672 -2.242 -15.574 1.00 97.56 87 GLN A O 1
ATOM 619 N N . SER A 1 88 ? 10.695 -3.909 -14.430 1.00 97.50 88 SER A N 1
ATOM 620 C CA . SER A 1 88 ? 11.762 -4.887 -14.673 1.00 97.50 88 SER A CA 1
ATOM 621 C C . SER A 1 88 ? 11.852 -5.271 -16.152 1.00 97.50 88 SER A C 1
ATOM 623 O O . SER A 1 88 ? 12.953 -5.311 -16.710 1.00 97.50 88 SER A O 1
ATOM 625 N N . VAL A 1 89 ? 10.706 -5.475 -16.814 1.00 97.62 89 VAL A N 1
ATOM 626 C CA . VAL A 1 89 ? 10.639 -5.713 -18.267 1.00 97.62 89 VAL A CA 1
ATOM 627 C C . VAL A 1 89 ? 11.194 -4.514 -19.038 1.00 97.62 89 VAL A C 1
ATOM 629 O O . VAL A 1 89 ? 12.081 -4.680 -19.878 1.00 97.62 89 VAL A O 1
ATOM 632 N N . THR A 1 90 ? 10.750 -3.305 -18.692 1.00 97.81 90 THR A N 1
ATOM 633 C CA . THR A 1 90 ? 11.199 -2.055 -19.327 1.00 97.81 90 THR A CA 1
ATOM 634 C C . THR A 1 90 ? 12.707 -1.850 -19.164 1.00 97.81 90 THR A C 1
ATOM 636 O O . THR A 1 90 ? 13.409 -1.513 -20.116 1.00 97.81 90 THR A O 1
ATOM 639 N N . SER A 1 91 ? 13.251 -2.108 -17.972 1.00 97.38 91 SER A N 1
ATOM 640 C CA . SER A 1 91 ? 14.691 -2.007 -17.707 1.00 97.38 91 SER A CA 1
ATOM 641 C C . SER A 1 91 ? 15.502 -2.979 -18.574 1.00 97.38 91 SER A C 1
ATOM 643 O O . SER A 1 91 ? 16.532 -2.609 -19.148 1.00 97.38 91 SER A O 1
ATOM 645 N N . ALA A 1 92 ? 15.008 -4.209 -18.751 1.00 97.62 92 ALA A N 1
ATOM 646 C CA . ALA A 1 92 ? 15.633 -5.187 -19.636 1.00 97.62 92 ALA A CA 1
ATOM 647 C C . ALA A 1 92 ? 15.596 -4.743 -21.110 1.00 97.62 92 ALA A C 1
ATOM 649 O O . ALA A 1 92 ? 16.571 -4.943 -21.837 1.00 97.62 92 ALA A O 1
ATOM 650 N N . GLU A 1 93 ? 14.507 -4.117 -21.560 1.00 98.06 93 GLU A N 1
ATOM 651 C CA . GLU A 1 93 ? 14.406 -3.536 -22.904 1.00 98.06 93 GLU A CA 1
ATOM 652 C C . GLU A 1 93 ? 15.382 -2.383 -23.117 1.00 98.06 93 GLU A C 1
ATOM 654 O O . GLU A 1 93 ? 16.098 -2.371 -24.119 1.00 98.06 93 GLU A O 1
ATOM 659 N N . VAL A 1 94 ? 15.485 -1.468 -22.153 1.00 97.50 94 VAL A N 1
ATOM 660 C CA . VAL A 1 94 ? 16.454 -0.365 -22.191 1.00 97.50 94 VAL A CA 1
ATOM 661 C C . VAL A 1 94 ? 17.882 -0.906 -22.259 1.00 97.50 94 VAL A C 1
ATOM 663 O O . VAL A 1 94 ? 18.669 -0.465 -23.095 1.00 97.50 94 VAL A O 1
ATOM 666 N N . SER A 1 95 ? 18.218 -1.910 -21.444 1.00 97.94 95 SER A N 1
ATOM 667 C CA . SER A 1 95 ? 19.540 -2.548 -21.464 1.00 97.94 95 SER A CA 1
ATOM 668 C C . SER A 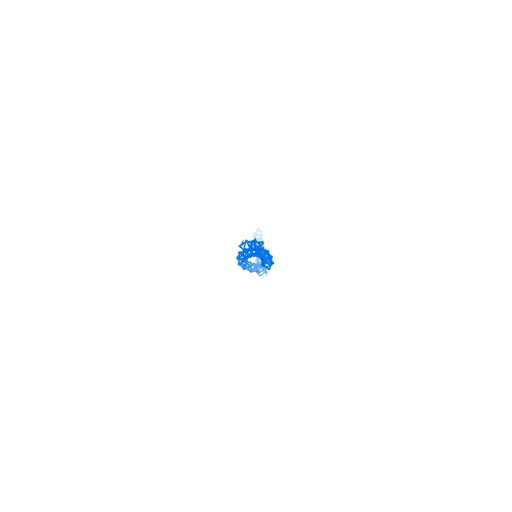1 95 ? 19.860 -3.190 -22.823 1.00 97.94 95 SER A C 1
ATOM 670 O O . SER A 1 95 ? 20.962 -3.015 -23.364 1.00 97.94 95 SER A O 1
ATOM 672 N N . ARG A 1 96 ? 18.878 -3.871 -23.434 1.00 97.44 96 ARG A N 1
ATOM 673 C CA . ARG A 1 96 ? 19.001 -4.400 -24.802 1.00 97.44 96 ARG A CA 1
ATOM 674 C C . ARG A 1 96 ? 19.212 -3.280 -25.821 1.00 97.44 96 ARG A C 1
ATOM 676 O O . ARG A 1 96 ? 20.103 -3.399 -26.660 1.00 97.44 96 ARG A O 1
ATOM 683 N N . GLY A 1 97 ? 18.448 -2.193 -25.719 1.00 97.69 97 GLY A N 1
ATOM 684 C CA . GLY A 1 97 ? 18.570 -1.016 -26.580 1.00 97.69 97 GLY A CA 1
ATOM 685 C C . GLY A 1 97 ? 19.955 -0.374 -26.503 1.00 97.69 97 GLY A C 1
ATOM 686 O O . GLY A 1 97 ? 20.571 -0.126 -27.536 1.00 97.69 97 GLY A O 1
ATOM 687 N N . ILE A 1 98 ? 20.494 -0.200 -25.293 1.00 97.81 98 ILE A N 1
ATOM 688 C CA . ILE A 1 98 ? 21.848 0.330 -25.066 1.00 97.81 98 ILE A CA 1
ATOM 689 C C . ILE A 1 98 ? 22.902 -0.576 -25.705 1.00 97.81 98 ILE A C 1
ATOM 691 O O . ILE A 1 98 ? 23.804 -0.090 -26.383 1.00 97.81 98 ILE A O 1
ATOM 695 N N . THR A 1 99 ? 22.779 -1.895 -25.538 1.00 97.38 99 THR A N 1
ATOM 696 C CA . THR A 1 99 ? 23.720 -2.853 -26.139 1.00 97.38 99 THR A CA 1
ATOM 697 C C . THR A 1 99 ? 23.661 -2.811 -27.669 1.00 97.38 99 THR A C 1
ATOM 699 O O . THR A 1 99 ? 24.697 -2.863 -28.331 1.00 97.38 99 THR A O 1
ATOM 702 N N . GLY A 1 100 ? 22.458 -2.700 -28.243 1.00 97.44 100 GLY A N 1
ATOM 703 C CA . GLY A 1 100 ? 22.265 -2.532 -29.684 1.00 97.44 100 GLY A CA 1
ATOM 704 C C . GLY A 1 100 ? 22.875 -1.231 -30.206 1.00 97.44 100 GLY A C 1
ATOM 705 O O . GLY A 1 100 ? 23.624 -1.256 -31.178 1.00 97.44 100 GLY A O 1
ATOM 706 N N . ALA A 1 101 ? 22.627 -0.113 -29.521 1.00 97.31 101 ALA A N 1
ATOM 707 C CA . ALA A 1 101 ? 23.193 1.186 -29.869 1.00 97.31 101 ALA A CA 1
ATOM 708 C C . ALA A 1 101 ? 24.727 1.186 -29.789 1.00 97.31 101 ALA A C 1
ATOM 710 O O . ALA A 1 101 ? 25.383 1.664 -30.709 1.00 97.31 101 ALA A O 1
ATOM 711 N N . ALA A 1 102 ? 25.304 0.591 -28.739 1.00 97.00 102 ALA A N 1
ATOM 712 C CA . ALA A 1 102 ? 26.751 0.466 -28.590 1.00 97.00 102 ALA A CA 1
ATOM 713 C C . ALA A 1 102 ? 27.379 -0.337 -29.740 1.00 97.00 102 ALA A C 1
ATOM 715 O O . ALA A 1 102 ? 28.375 0.107 -30.309 1.00 97.00 102 ALA A O 1
ATOM 716 N N . ARG A 1 103 ? 26.770 -1.470 -30.132 1.00 96.44 103 ARG A N 1
ATOM 717 C CA . ARG A 1 103 ? 27.209 -2.241 -31.310 1.00 96.44 103 ARG A CA 1
ATOM 718 C C . ARG A 1 103 ? 27.151 -1.407 -32.585 1.00 96.44 103 ARG A C 1
ATOM 720 O O . ARG A 1 103 ? 28.153 -1.330 -33.285 1.00 96.44 103 ARG A O 1
ATOM 727 N N . GLY A 1 104 ? 26.031 -0.730 -32.836 1.00 95.88 104 GLY A N 1
ATOM 728 C CA . GLY A 1 104 ? 25.889 0.149 -33.998 1.00 95.88 104 GLY A CA 1
ATOM 729 C C . GLY A 1 104 ? 26.935 1.270 -34.016 1.00 95.88 104 GLY A C 1
ATOM 730 O O . GLY A 1 104 ? 27.522 1.552 -35.056 1.00 95.88 104 GLY A O 1
ATOM 731 N N . SER A 1 105 ? 27.248 1.871 -32.864 1.00 95.25 105 SER A N 1
ATOM 732 C CA . SER 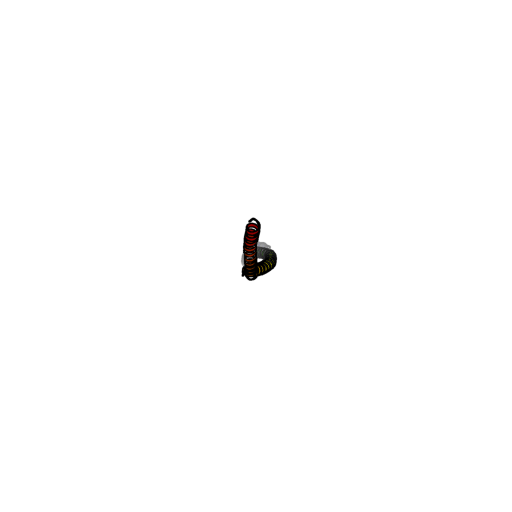A 1 105 ? 28.333 2.853 -32.758 1.00 95.25 105 SER A CA 1
ATOM 733 C C . SER A 1 105 ? 29.708 2.251 -33.054 1.00 95.25 105 SER A C 1
ATOM 735 O O . SER A 1 105 ? 30.510 2.911 -33.711 1.00 95.25 105 SER A O 1
ATOM 737 N N . THR A 1 106 ? 29.996 1.020 -32.616 1.00 92.75 106 THR A N 1
ATOM 738 C CA . THR A 1 106 ? 31.244 0.321 -32.966 1.00 92.75 106 THR A CA 1
ATOM 739 C C . THR A 1 106 ? 31.327 0.020 -34.460 1.00 92.75 106 THR A C 1
ATOM 741 O O . THR A 1 106 ? 32.375 0.249 -35.058 1.00 92.75 106 THR A O 1
ATOM 744 N N . GLU A 1 107 ? 30.238 -0.435 -35.079 1.00 89.75 107 GLU A N 1
ATOM 745 C CA . GLU A 1 107 ? 30.172 -0.678 -36.525 1.00 89.75 107 GLU A CA 1
ATOM 746 C C . GLU A 1 107 ? 30.425 0.614 -37.313 1.00 89.75 107 GLU A C 1
ATOM 748 O O . GLU A 1 107 ? 31.301 0.646 -38.176 1.00 89.75 107 GLU A O 1
ATOM 753 N N . ILE A 1 108 ? 29.757 1.715 -36.951 1.00 89.06 108 ILE A N 1
ATOM 754 C CA . ILE A 1 108 ? 29.982 3.034 -37.563 1.00 89.06 108 ILE A CA 1
ATOM 755 C C . ILE A 1 108 ? 31.430 3.488 -37.371 1.00 89.06 108 ILE A C 1
ATOM 757 O O . ILE A 1 108 ? 32.061 3.936 -38.325 1.00 89.06 108 ILE A O 1
ATOM 761 N N . ALA A 1 109 ? 31.970 3.368 -36.156 1.00 86.75 109 ALA A N 1
ATOM 762 C CA . ALA A 1 109 ? 33.354 3.729 -35.879 1.00 86.75 109 ALA A CA 1
ATOM 763 C C . ALA A 1 109 ? 34.328 2.897 -36.721 1.00 86.75 109 ALA A C 1
ATOM 765 O O . ALA A 1 109 ? 35.280 3.458 -37.246 1.00 86.75 109 ALA A O 1
ATOM 766 N N . SER A 1 110 ? 34.076 1.598 -36.907 1.00 85.06 110 SER A N 1
ATOM 767 C CA . SER A 1 110 ? 34.912 0.732 -37.747 1.00 85.06 110 SER A CA 1
ATOM 768 C C . SER A 1 110 ? 34.841 1.097 -39.233 1.00 85.06 110 SER A C 1
ATOM 770 O O . SER A 1 110 ? 35.878 1.181 -39.883 1.00 85.06 110 SER A O 1
ATOM 772 N N . ALA A 1 111 ? 33.648 1.413 -39.747 1.00 79.88 111 ALA A N 1
ATOM 773 C CA . ALA A 1 111 ? 33.466 1.888 -41.116 1.00 79.88 111 ALA A CA 1
ATOM 774 C C . ALA A 1 111 ? 34.139 3.256 -41.340 1.00 79.88 111 ALA A C 1
ATOM 776 O O . ALA A 1 111 ? 34.727 3.506 -42.390 1.00 79.88 111 ALA A O 1
ATOM 777 N N . ALA A 1 112 ? 34.086 4.140 -40.339 1.00 73.12 112 ALA A N 1
ATOM 778 C CA . ALA A 1 112 ? 34.713 5.458 -40.384 1.00 73.12 112 ALA A CA 1
ATOM 779 C C . ALA A 1 112 ? 36.235 5.421 -40.150 1.00 73.12 112 ALA A C 1
ATOM 781 O O . ALA A 1 112 ? 36.941 6.297 -40.645 1.00 73.12 112 ALA A O 1
ATOM 782 N N . ALA A 1 113 ? 36.752 4.419 -39.428 1.00 69.50 113 ALA A N 1
ATOM 783 C CA . ALA A 1 113 ? 38.167 4.252 -39.073 1.00 69.50 113 ALA A CA 1
ATOM 784 C C . ALA A 1 113 ? 39.084 3.860 -40.246 1.00 69.50 113 ALA A C 1
ATOM 786 O O . ALA A 1 113 ? 40.245 3.524 -40.037 1.00 69.50 113 ALA A O 1
ATOM 787 N N . ALA A 1 114 ? 38.620 4.047 -41.478 1.00 58.72 114 ALA A N 1
ATOM 788 C CA . ALA A 1 114 ? 39.489 4.398 -42.589 1.00 58.72 114 ALA A CA 1
ATOM 789 C C . ALA A 1 114 ? 40.255 3.272 -43.290 1.00 58.72 114 ALA A C 1
ATOM 791 O O . ALA A 1 114 ? 40.973 3.606 -44.220 1.00 58.72 114 ALA A O 1
ATOM 792 N N . ASP A 1 115 ? 40.069 1.985 -42.984 1.00 62.78 115 ASP A N 1
ATOM 793 C CA . ASP A 1 115 ? 40.709 0.944 -43.814 1.00 62.78 115 ASP A CA 1
ATOM 794 C C . ASP A 1 115 ? 40.072 0.903 -45.215 1.00 62.78 115 ASP A C 1
ATOM 796 O O . ASP A 1 115 ? 40.757 1.020 -46.225 1.00 62.78 115 ASP A O 1
ATOM 800 N N . ASP A 1 116 ? 38.739 0.912 -45.279 1.00 68.44 116 ASP A N 1
ATOM 801 C CA . ASP A 1 116 ? 38.005 0.850 -46.548 1.00 68.44 116 ASP A CA 1
ATOM 802 C C . ASP A 1 116 ? 38.086 2.180 -47.324 1.00 68.44 116 ASP A C 1
ATOM 804 O O . ASP A 1 116 ? 38.331 2.217 -48.527 1.00 68.44 116 ASP A O 1
ATOM 808 N N . VAL A 1 117 ? 37.955 3.316 -46.630 1.00 77.56 117 VAL A N 1
ATOM 809 C CA . VAL A 1 117 ? 38.016 4.642 -47.271 1.00 77.56 117 VAL A CA 1
ATOM 810 C C . VAL A 1 117 ? 39.439 4.991 -47.712 1.00 77.56 117 VAL A C 1
ATOM 812 O O . VAL A 1 117 ? 39.609 5.553 -48.799 1.00 77.56 117 VAL A O 1
ATOM 815 N N . ALA A 1 118 ? 40.468 4.679 -46.914 1.00 78.56 118 ALA A N 1
ATOM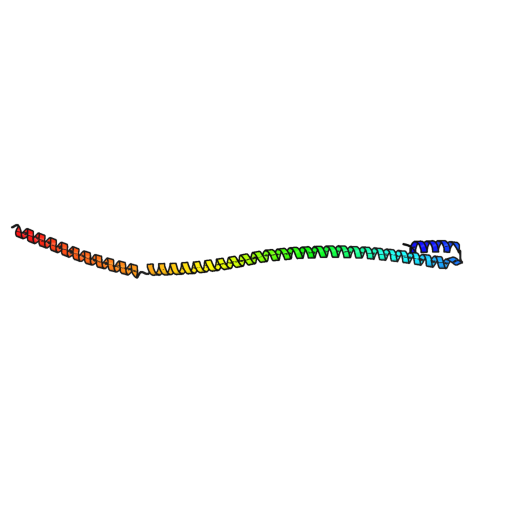 816 C CA . ALA A 1 118 ? 41.850 4.921 -47.322 1.00 78.56 118 ALA A CA 1
ATOM 817 C C . ALA A 1 118 ? 42.280 3.970 -48.446 1.00 78.56 118 ALA A C 1
ATOM 819 O O . ALA A 1 118 ? 42.949 4.439 -49.368 1.00 78.56 118 ALA A O 1
ATOM 820 N N . ASP A 1 119 ? 41.854 2.699 -48.435 1.00 81.62 119 ASP A N 1
ATOM 821 C CA . ASP A 1 119 ? 42.118 1.760 -49.534 1.00 81.62 119 ASP A CA 1
ATOM 822 C C . ASP A 1 119 ? 41.444 2.221 -50.833 1.00 81.62 119 ASP A C 1
ATOM 824 O O . ASP A 1 119 ? 42.114 2.399 -51.852 1.00 81.62 119 ASP A O 1
ATOM 828 N N . VAL A 1 120 ? 40.148 2.557 -50.793 1.00 83.12 120 VAL A N 1
ATOM 829 C CA . VAL A 1 120 ? 39.416 3.096 -51.954 1.00 83.12 120 VAL A CA 1
ATOM 830 C C . VAL A 1 120 ? 40.069 4.375 -52.482 1.00 83.12 120 VAL A C 1
ATOM 832 O O . VAL A 1 120 ? 40.238 4.536 -53.695 1.00 83.12 120 VAL A O 1
ATOM 835 N N . THR A 1 121 ? 40.494 5.277 -51.594 1.00 87.19 121 THR A N 1
ATOM 836 C CA . THR A 1 121 ? 41.194 6.512 -51.984 1.00 87.19 121 THR A CA 1
ATOM 837 C C . THR A 1 121 ? 42.557 6.208 -52.614 1.00 87.19 121 THR A C 1
ATOM 839 O O . THR A 1 121 ? 42.923 6.821 -53.619 1.00 87.19 121 THR A O 1
ATOM 842 N N . GLY A 1 122 ? 43.306 5.250 -52.061 1.00 89.12 122 GLY A N 1
ATOM 843 C CA . GLY A 1 122 ? 44.599 4.804 -52.580 1.00 89.12 122 GLY A CA 1
ATOM 844 C C . GLY A 1 122 ? 44.490 4.175 -53.969 1.00 89.12 122 GLY A C 1
ATOM 845 O O . GLY A 1 122 ? 45.231 4.556 -54.876 1.00 89.12 122 GLY A O 1
ATOM 846 N N . ARG A 1 123 ? 43.512 3.285 -54.166 1.00 90.94 123 ARG A N 1
ATOM 847 C CA . ARG A 1 123 ? 43.202 2.668 -55.464 1.00 90.94 123 ARG A CA 1
ATOM 848 C C . ARG A 1 123 ? 42.807 3.705 -56.504 1.00 90.94 123 ARG A C 1
ATOM 850 O O . ARG A 1 123 ? 43.400 3.743 -57.577 1.00 90.94 123 ARG A O 1
ATOM 857 N N . THR A 1 124 ? 41.891 4.606 -56.146 1.00 93.06 124 THR A N 1
ATOM 858 C CA . THR A 1 124 ? 41.459 5.703 -57.026 1.00 93.06 124 THR A CA 1
ATOM 859 C C . THR A 1 124 ? 42.648 6.564 -57.452 1.00 93.06 124 THR A C 1
ATOM 861 O O . THR A 1 124 ? 42.767 6.941 -58.615 1.00 93.06 124 THR A O 1
ATOM 864 N N . ARG A 1 125 ? 43.575 6.859 -56.531 1.00 95.81 125 ARG A N 1
ATOM 865 C CA . ARG A 1 125 ? 44.792 7.610 -56.854 1.00 95.81 125 ARG A CA 1
ATOM 86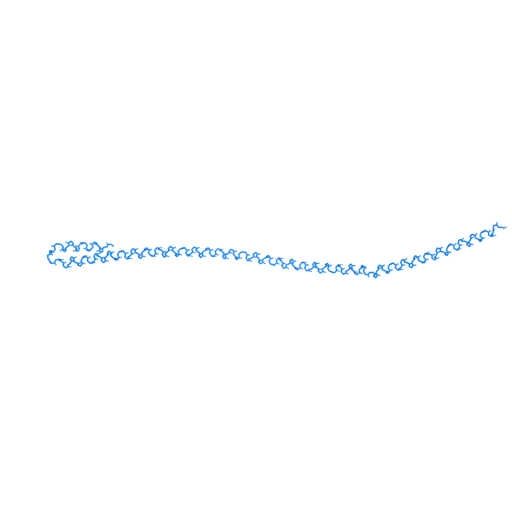6 C C . ARG A 1 125 ? 45.682 6.863 -57.852 1.00 95.81 125 ARG A C 1
ATOM 868 O O . ARG A 1 125 ? 46.184 7.498 -58.773 1.00 95.81 125 ARG A O 1
ATOM 875 N N . SER A 1 126 ? 45.865 5.553 -57.686 1.00 95.56 126 SER A N 1
ATOM 876 C CA . SER A 1 126 ? 46.645 4.730 -58.624 1.00 95.56 126 SER A CA 1
ATOM 877 C C . SER A 1 126 ? 46.022 4.721 -60.020 1.00 95.56 126 SER A C 1
ATOM 879 O O . SER A 1 126 ? 46.715 4.972 -61.002 1.00 95.56 126 SER A O 1
ATOM 881 N N . GLU A 1 127 ? 44.705 4.518 -60.105 1.00 95.50 127 GLU A N 1
ATOM 882 C CA . GLU A 1 127 ? 43.962 4.524 -61.372 1.00 95.50 127 GLU A CA 1
ATOM 883 C C . GLU A 1 127 ? 44.065 5.879 -62.092 1.00 95.50 127 GLU A C 1
ATOM 885 O O . GLU A 1 127 ? 44.223 5.935 -63.312 1.00 95.50 127 GLU A O 1
ATOM 890 N N . VAL A 1 128 ? 44.037 6.987 -61.344 1.00 96.56 128 VAL A N 1
ATOM 891 C CA . VAL A 1 128 ? 44.228 8.334 -61.902 1.00 96.56 128 VAL A CA 1
ATOM 892 C C . VAL A 1 128 ? 45.641 8.528 -62.462 1.00 96.56 128 VAL A C 1
ATOM 894 O O . VAL A 1 128 ? 45.787 9.140 -63.522 1.00 96.56 128 VAL A O 1
ATOM 897 N N . GLU A 1 129 ? 46.682 8.020 -61.797 1.00 96.62 129 GLU A N 1
ATOM 898 C CA . GLU A 1 129 ? 48.057 8.108 -62.310 1.00 96.62 129 GLU A CA 1
ATOM 899 C C . GLU A 1 129 ? 48.267 7.226 -63.551 1.00 96.62 129 GLU A C 1
ATOM 901 O O . GLU A 1 129 ? 48.899 7.658 -64.516 1.00 96.62 129 GLU A O 1
ATOM 906 N N . GLU A 1 130 ? 47.672 6.034 -63.595 1.00 96.62 130 GLU A N 1
ATOM 907 C CA . GLU A 1 130 ? 47.676 5.189 -64.796 1.00 96.62 130 GLU A CA 1
ATOM 908 C C . GLU A 1 130 ? 46.961 5.866 -65.971 1.00 96.62 130 GLU A C 1
ATOM 910 O O . GLU A 1 130 ? 47.493 5.921 -67.084 1.00 96.62 130 GLU A O 1
ATOM 915 N N . ALA A 1 131 ? 45.786 6.453 -65.725 1.00 95.62 131 ALA A N 1
ATOM 916 C CA . ALA A 1 131 ? 45.042 7.193 -66.739 1.00 95.62 131 ALA A CA 1
ATOM 917 C C . ALA A 1 131 ? 45.833 8.402 -67.268 1.00 95.62 131 ALA A C 1
ATOM 919 O O . ALA A 1 131 ? 45.811 8.682 -68.469 1.00 95.62 131 ALA A O 1
ATOM 920 N N . ARG A 1 132 ? 46.572 9.101 -66.394 1.00 97.06 132 ARG A N 1
ATOM 921 C CA . ARG A 1 132 ? 47.485 10.185 -66.784 1.00 97.06 132 ARG A CA 1
ATOM 922 C C . ARG A 1 132 ? 48.622 9.687 -67.665 1.00 97.06 132 ARG A C 1
ATOM 924 O O . ARG A 1 132 ? 48.875 10.291 -68.704 1.00 97.06 132 ARG A O 1
ATOM 931 N N . HIS A 1 133 ? 49.264 8.582 -67.295 1.00 96.44 133 HIS A N 1
ATOM 932 C CA . HIS A 1 133 ? 50.319 7.982 -68.109 1.00 96.44 133 HIS A CA 1
ATOM 933 C C . HIS A 1 133 ? 49.815 7.587 -69.500 1.00 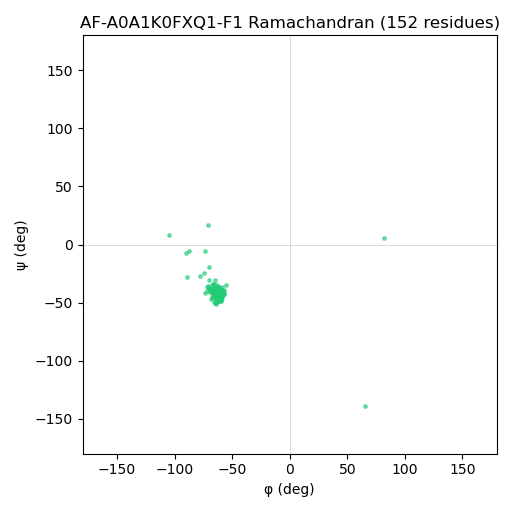96.44 133 HIS A C 1
ATOM 935 O O . HIS A 1 133 ? 50.448 7.933 -70.497 1.00 96.44 133 HIS A O 1
ATOM 941 N N . ALA A 1 134 ? 48.651 6.943 -69.583 1.00 96.31 134 ALA A N 1
ATOM 942 C CA . ALA A 1 134 ? 48.039 6.590 -70.861 1.00 96.31 134 ALA A CA 1
ATOM 943 C C . ALA A 1 134 ? 47.707 7.833 -71.709 1.00 96.31 134 ALA A C 1
ATOM 945 O O . ALA A 1 134 ? 47.941 7.843 -72.919 1.00 96.31 134 ALA A O 1
ATOM 946 N N . ALA A 1 135 ? 47.200 8.904 -71.088 1.00 96.19 135 ALA A N 1
ATOM 947 C CA . ALA A 1 135 ? 46.926 10.165 -71.775 1.00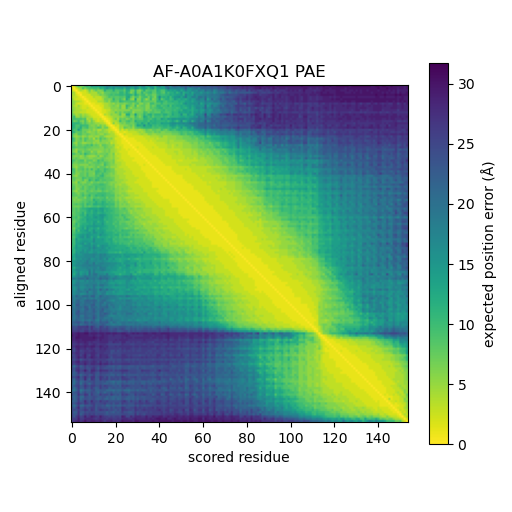 96.19 135 ALA A CA 1
ATOM 948 C C . ALA A 1 135 ? 48.207 10.828 -72.316 1.00 96.19 135 ALA A C 1
ATOM 950 O O . ALA A 1 135 ? 48.211 11.308 -73.453 1.00 96.19 135 ALA A O 1
ATOM 951 N N . ASP A 1 136 ? 49.301 10.807 -71.550 1.00 96.56 136 ASP A N 1
ATOM 952 C CA . ASP A 1 136 ? 50.608 11.312 -71.983 1.00 96.56 136 ASP A CA 1
ATOM 953 C C . ASP A 1 136 ? 51.168 10.507 -73.164 1.00 96.56 136 ASP A C 1
ATOM 955 O O . ASP A 1 136 ? 51.696 11.088 -74.118 1.00 96.56 136 ASP A O 1
ATOM 959 N N . GLU A 1 137 ? 51.043 9.178 -73.141 1.00 95.94 137 GLU A N 1
ATOM 960 C CA . GLU A 1 137 ? 51.452 8.331 -74.266 1.00 95.94 137 GLU A CA 1
ATOM 961 C C . GLU A 1 137 ? 50.627 8.618 -75.522 1.00 95.94 137 GLU A C 1
ATOM 963 O O . GLU A 1 137 ? 51.195 8.822 -76.599 1.00 95.94 137 GLU A O 1
ATOM 968 N N . LEU A 1 138 ? 49.303 8.735 -75.388 1.00 95.94 138 LEU A N 1
ATOM 969 C CA . LEU A 1 138 ? 48.417 9.110 -76.492 1.00 95.94 138 LEU A CA 1
ATOM 970 C C . LEU A 1 138 ? 48.778 10.487 -77.071 1.00 95.94 138 LEU A C 1
ATOM 972 O O . LEU A 1 138 ? 48.813 10.652 -78.294 1.00 95.94 138 LEU A O 1
ATOM 976 N N . ALA A 1 139 ? 49.105 11.467 -76.225 1.00 95.69 139 ALA A N 1
ATOM 977 C CA . ALA A 1 139 ? 49.538 12.793 -76.665 1.00 95.69 139 ALA A CA 1
ATOM 978 C C . ALA A 1 139 ? 50.866 12.740 -77.444 1.00 95.69 139 ALA A C 1
ATOM 980 O O . ALA A 1 139 ? 51.005 13.384 -78.495 1.00 95.69 139 ALA A O 1
ATOM 981 N N . ARG A 1 140 ? 51.833 11.933 -76.983 1.00 94.94 140 ARG A N 1
ATOM 982 C CA . ARG A 1 140 ? 53.102 11.705 -77.695 1.00 94.94 140 ARG A CA 1
ATOM 983 C C . ARG A 1 140 ? 52.881 11.016 -79.039 1.00 94.94 140 ARG A C 1
ATOM 985 O O . ARG A 1 140 ? 53.421 11.477 -80.042 1.00 94.94 140 ARG A O 1
ATOM 992 N N . MET A 1 141 ? 52.062 9.965 -79.082 1.00 94.94 141 MET A N 1
ATOM 993 C CA . MET A 1 141 ? 51.720 9.254 -80.320 1.00 94.94 141 MET A CA 1
ATOM 994 C C . MET A 1 141 ? 51.038 10.177 -81.331 1.00 94.94 141 MET A C 1
ATOM 996 O O . MET A 1 141 ? 51.423 10.195 -82.497 1.00 94.94 141 MET A O 1
ATOM 1000 N N . SER A 1 142 ? 50.076 10.987 -80.884 1.00 95.69 142 SER A N 1
ATOM 1001 C CA . SER A 1 142 ? 49.405 11.987 -81.722 1.00 95.69 142 SER A CA 1
ATOM 1002 C C . SER A 1 142 ? 50.400 12.990 -82.316 1.00 95.69 142 SER A C 1
ATOM 1004 O O . SER A 1 142 ? 50.391 13.244 -83.521 1.00 95.69 142 SER A O 1
ATOM 1006 N N . THR A 1 143 ? 51.323 13.503 -81.496 1.00 94.50 143 THR A N 1
ATOM 1007 C CA . THR A 1 143 ? 52.370 14.431 -81.952 1.00 94.50 143 THR A CA 1
ATOM 1008 C C . THR A 1 143 ? 53.294 13.771 -82.979 1.00 94.50 143 THR A C 1
ATOM 1010 O O . THR A 1 143 ? 53.596 14.370 -84.012 1.00 94.50 143 THR A O 1
ATOM 1013 N N . GLY A 1 144 ? 53.699 12.520 -82.740 1.00 93.31 144 GLY A N 1
ATOM 1014 C CA . GLY A 1 144 ? 54.522 11.744 -83.670 1.00 93.31 144 GLY A CA 1
ATOM 1015 C C . GLY A 1 144 ? 53.820 11.474 -85.005 1.00 93.31 144 GLY A C 1
ATOM 1016 O O . GLY A 1 144 ? 54.415 11.667 -86.064 1.00 93.31 144 GLY A O 1
ATOM 1017 N N . LEU A 1 145 ? 52.535 11.108 -84.978 1.00 91.69 145 LEU A N 1
ATOM 1018 C CA . LEU A 1 145 ? 51.722 10.946 -86.188 1.00 91.69 145 LEU A CA 1
ATOM 1019 C C . LEU A 1 145 ? 51.593 12.265 -86.957 1.00 91.69 145 LEU A C 1
ATOM 1021 O O . LEU A 1 145 ? 51.747 12.277 -88.178 1.00 91.69 145 LEU A O 1
ATOM 1025 N N . HIS A 1 146 ? 51.374 13.382 -86.260 1.00 89.12 146 HIS A N 1
ATOM 1026 C CA . HIS A 1 146 ? 51.301 14.701 -86.887 1.00 89.12 146 HIS A CA 1
ATOM 1027 C C . HIS A 1 146 ? 52.627 15.083 -87.570 1.00 89.12 146 HIS A C 1
ATOM 1029 O O . HIS A 1 146 ? 52.622 15.618 -88.681 1.00 89.12 146 HIS A O 1
ATOM 1035 N N . GLN A 1 147 ? 53.769 14.773 -86.948 1.00 89.75 147 GLN A N 1
ATOM 1036 C CA . GLN A 1 147 ? 55.089 14.973 -87.551 1.00 89.75 147 GLN A CA 1
ATOM 1037 C C . GLN A 1 147 ? 55.291 14.092 -88.793 1.00 89.75 147 GLN A C 1
ATOM 1039 O O . GLN A 1 147 ? 55.695 14.605 -89.838 1.00 89.75 147 GLN A O 1
ATOM 1044 N N . LEU A 1 148 ? 54.948 12.801 -88.723 1.00 90.81 148 LEU A N 1
ATOM 1045 C CA . LEU A 1 148 ? 55.067 11.868 -89.850 1.00 90.81 148 LEU A CA 1
ATOM 1046 C C . LEU A 1 148 ? 54.232 12.323 -91.057 1.00 90.81 148 LEU A C 1
ATOM 1048 O O . LEU A 1 148 ? 54.730 12.373 -92.180 1.00 90.81 148 LEU A O 1
ATOM 1052 N N . VAL A 1 149 ? 52.978 12.720 -90.817 1.00 91.00 149 VAL A N 1
ATOM 1053 C CA . VAL A 1 149 ? 52.086 13.245 -91.860 1.00 91.00 149 VAL A CA 1
ATOM 1054 C C . VAL A 1 149 ? 52.633 14.543 -92.451 1.00 91.00 149 VAL A C 1
ATOM 1056 O O . VAL A 1 149 ? 52.537 14.743 -93.659 1.00 91.00 149 VAL A O 1
ATOM 1059 N N . SER A 1 150 ? 53.235 15.419 -91.639 1.00 87.31 150 SER A N 1
ATOM 1060 C CA . SER A 1 150 ? 53.838 16.657 -92.145 1.00 87.31 150 SER A CA 1
ATOM 1061 C C . SER A 1 150 ? 55.070 16.410 -93.025 1.00 87.31 150 SER A C 1
ATOM 1063 O O . SER A 1 150 ? 55.253 17.117 -94.012 1.00 87.31 150 SER A O 1
ATOM 1065 N N . HIS A 1 151 ? 55.872 15.383 -92.721 1.00 81.62 151 HIS A N 1
ATOM 1066 C CA . HIS A 1 151 ? 57.043 15.013 -93.520 1.00 81.62 151 HIS A CA 1
ATOM 1067 C C . HIS A 1 151 ? 56.659 14.394 -94.870 1.00 81.62 151 HIS A C 1
ATOM 1069 O O . HIS A 1 151 ? 57.306 14.667 -95.870 1.00 81.62 151 HIS A O 1
ATOM 1075 N N . LEU A 1 152 ? 55.574 13.613 -94.918 1.00 81.69 152 LEU A N 1
ATOM 1076 C CA . LEU A 1 152 ? 55.062 12.996 -96.151 1.00 81.69 152 LEU A CA 1
ATOM 1077 C C . LEU A 1 152 ? 54.359 13.983 -97.101 1.00 81.69 152 LEU A C 1
ATOM 1079 O O . LEU A 1 152 ? 53.930 13.588 -98.183 1.00 81.69 152 LEU A O 1
ATOM 1083 N N . ARG A 1 153 ? 54.175 15.242 -96.683 1.00 66.94 153 ARG A N 1
ATOM 1084 C CA . ARG A 1 153 ? 53.442 16.275 -97.433 1.00 66.94 153 ARG A CA 1
ATOM 1085 C C . ARG A 1 153 ? 54.357 17.315 -98.104 1.00 66.94 153 ARG A C 1
ATOM 1087 O O . ARG A 1 153 ? 53.843 18.305 -98.625 1.00 66.94 153 ARG A O 1
ATOM 1094 N N . TYR A 1 154 ? 55.669 17.074 -98.085 1.00 48.94 154 TYR A N 1
ATOM 1095 C CA . TYR A 1 154 ? 56.694 17.710 -98.923 1.00 48.94 154 TYR A CA 1
ATOM 1096 C C . TYR A 1 154 ? 57.124 16.749 -100.031 1.00 48.94 154 TYR A C 1
ATOM 1098 O O . TYR A 1 154 ? 57.431 17.251 -101.134 1.00 48.94 154 TYR A O 1
#

pLDDT: mean 89.57, std 10.69, range [48.94, 98.56]

Mean predicted aligned error: 13.66 Å

InterPro domains:
  IPR004089 Methyl-accepting chemotaxis protein (MCP) signalling domain [PF00015] (2-106)
  IPR004089 Methyl-accepting chemotaxis protein (MCP) signalling domain [PS50111] (1-139)
  IPR004090 Chemotaxis methyl-accepting receptor [PR00260] (24-53)
  IPR004090 Chemotaxis methyl-accepting receptor [PR00260] (72-101)

Sequence (154 aa):
MQINLLALNATIESARAGEAGKGFAVVAGEVKELAQETARATADIVAQVNAIQTDTGAAVEGIERIGAVVGEINSQQVTIAAAVEEQSVTSAEVSRGITGAARGSTEIASAAAADDVADVTGRTRSEVEEARHAADELARMSTGLHQLVSHLRY

Organism: NCBI:txid56427

Foldseek 3Di:
DVQLVVLVVQCVVLVV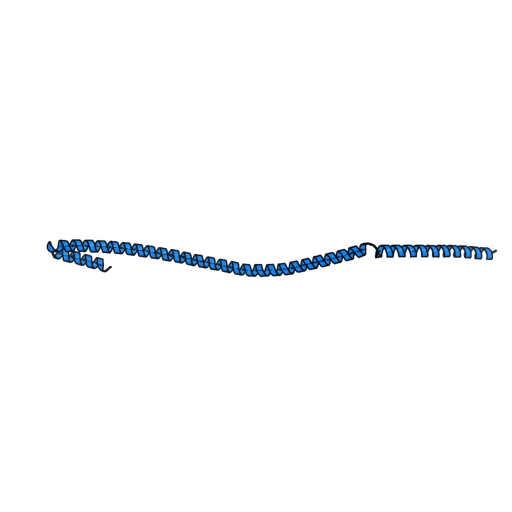VPPVSPVSNVVSVVSNVVVVVVVVVVVVVVVVVVVVVVVVVVVVVVVVVVVVVVVVVVVVVVVVVVVVVVVVVVVVVVVVVVVVVVVVVVVVCVVVVPPVVVVVVVVVVVVVVVVVVVVVVVVVVVVVVVVVVVVVVD

Solvent-accessible surface area (backbone atoms only — not comparable to full-atom values): 8167 Å² total; per-residue (Å²): 127,64,63,58,56,51,23,50,52,40,39,54,54,17,66,73,51,50,85,81,14,54,66,51,34,50,54,22,47,52,53,34,50,52,50,52,51,51,51,49,55,50,51,52,51,51,53,50,51,53,49,52,53,51,54,50,50,56,49,51,56,51,51,52,52,52,51,52,53,53,51,51,52,52,56,50,49,54,53,50,52,53,52,53,52,53,49,51,54,51,51,52,49,51,54,51,50,51,53,51,50,51,51,52,51,51,53,51,48,58,65,66,67,36,64,67,56,49,49,53,51,51,51,52,52,51,53,51,53,52,52,48,53,53,50,52,51,52,52,50,51,51,51,51,50,53,51,54,57,57,63,76,73,114

Secondary structure (DSSP, 8-state):
--HHHHHHHHHHHHHHTGGGGHHHHHHHHHHHHHHHHHHHHHHHHHHHHHHHHHHHHHHHHHHHHHHHHHHHHHHHHHHHHHHHHHHHHHHHHHHHHHHHHHHHHHHHHHHHTSHHHHHHHHHHHHHHHHHHHHHHHHHHHHHHHHHHHHHTT-

Radius of gyration: 61.42 Å; Cα contacts (8 Å, |Δi|>4): 31; chains: 1; bounding box: 107×24×172 Å